Protein AF-A0A1G3UNF4-F1 (afdb_monomer_lite)

Sequence (91 aa):
MKPEFVAPLVLFLCSEKCPVTGRIYNAGVGYYGRAAVMTSPGTVIGDGKKVPTLEEVGAAWEKIRSLKGARELGQSQDLMGDMLAAFTPKP

Foldseek 3Di:
DDCVQPVVVVVQCPDPNNPDDDWAWDTDPVDIDTDADKDALAADQPQVPDDDDPVSCVVCVVRRPDCVRI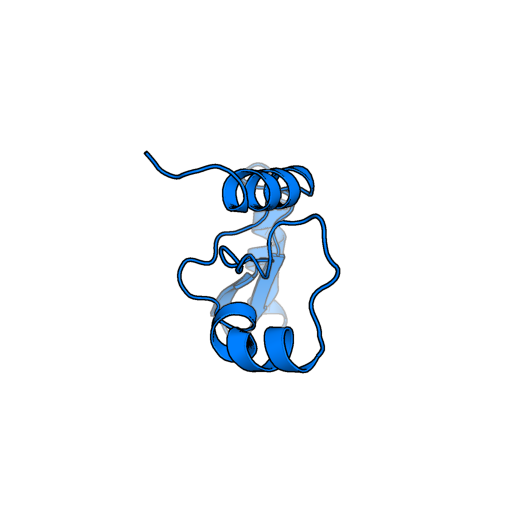DGDPDPVVVVVSVVVNNDDDD

pLDDT: mean 93.01, std 7.44, range [54.78, 98.31]

Secondary structure (DSSP, 8-state):
--GGGTHHHHHHHTSTT----S-EEEEETTEEEEE--EE------TTSSSPPPHHHHHHTHHHHT--TT-EE-SSHHHHHHHHHHHHSPP-

Radius of gyration: 19.61 Å; chains: 1; bounding box: 40×32×53 Å

Structure (mmCIF, N/CA/C/O backbone):
data_AF-A0A1G3UNF4-F1
#
_entry.id   AF-A0A1G3UNF4-F1
#
loop_
_atom_site.group_PDB
_atom_site.id
_atom_site.type_symbol
_atom_site.label_atom_id
_atom_site.label_alt_id
_atom_site.label_comp_id
_atom_site.label_asym_id
_atom_site.label_entity_id
_atom_site.label_seq_id
_atom_site.pdbx_PDB_ins_code
_atom_site.Cartn_x
_atom_site.Cartn_y
_atom_site.Cartn_z
_atom_site.occupancy
_atom_site.B_iso_or_equiv
_atom_site.auth_seq_id
_atom_site.auth_comp_id
_atom_site.auth_asym_id
_atom_site.auth_atom_id
_atom_site.pdbx_PDB_model_num
ATOM 1 N N . MET A 1 1 ? 3.000 -14.234 -25.792 1.00 78.56 1 MET A N 1
ATOM 2 C CA . MET A 1 1 ? 3.130 -12.923 -25.117 1.00 78.56 1 MET A CA 1
ATOM 3 C C . MET A 1 1 ? 4.510 -12.375 -25.447 1.00 78.56 1 MET A C 1
ATOM 5 O O . MET A 1 1 ? 5.467 -13.115 -25.278 1.00 78.56 1 MET A O 1
ATOM 9 N N . LYS A 1 2 ? 4.608 -11.168 -26.015 1.00 93.62 2 LYS A N 1
ATOM 10 C CA . LYS A 1 2 ? 5.867 -10.585 -26.512 1.00 93.62 2 LYS A CA 1
ATOM 11 C C . LYS A 1 2 ? 6.539 -9.726 -25.418 1.00 93.62 2 LYS A C 1
ATOM 13 O O . LYS A 1 2 ? 5.863 -8.818 -24.925 1.00 93.62 2 LYS A O 1
ATOM 18 N N . PRO A 1 3 ? 7.795 -9.994 -25.004 1.00 94.75 3 PRO A N 1
ATOM 19 C CA . PRO A 1 3 ? 8.497 -9.216 -23.968 1.00 94.75 3 PRO A CA 1
ATOM 20 C C . PRO A 1 3 ? 8.643 -7.717 -24.280 1.00 94.75 3 PRO A C 1
ATOM 22 O O . PRO A 1 3 ? 8.749 -6.887 -23.378 1.00 94.75 3 PRO A O 1
ATOM 25 N N . GLU A 1 4 ? 8.591 -7.351 -25.557 1.00 96.88 4 GLU A N 1
ATOM 26 C CA . GLU A 1 4 ? 8.709 -5.984 -26.067 1.00 96.88 4 GLU A CA 1
ATOM 27 C C . GLU A 1 4 ? 7.574 -5.068 -25.583 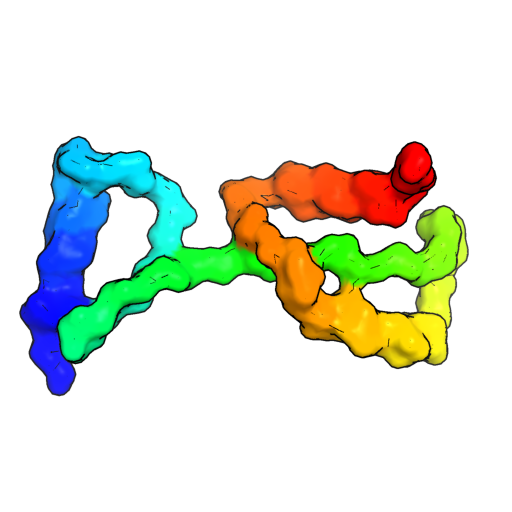1.00 96.88 4 GLU A C 1
ATOM 29 O O . GLU A 1 4 ? 7.722 -3.851 -25.588 1.00 96.88 4 GLU A O 1
ATOM 34 N N . PHE A 1 5 ? 6.461 -5.634 -25.103 1.00 97.31 5 PHE A N 1
ATOM 35 C CA . PHE A 1 5 ? 5.388 -4.873 -24.455 1.00 97.31 5 PHE A CA 1
ATOM 36 C C . PHE A 1 5 ? 5.680 -4.499 -22.992 1.00 97.31 5 PHE A C 1
ATOM 38 O O . PHE A 1 5 ? 4.859 -3.840 -22.363 1.00 97.31 5 PHE A O 1
ATOM 45 N N . VAL A 1 6 ? 6.810 -4.936 -22.431 1.00 97.44 6 VAL A N 1
ATOM 46 C CA . VAL A 1 6 ? 7.236 -4.637 -21.052 1.00 97.44 6 VAL A CA 1
ATOM 47 C C . VAL A 1 6 ? 8.523 -3.814 -21.044 1.00 97.44 6 VAL A C 1
ATOM 49 O O . VAL A 1 6 ? 8.656 -2.888 -20.243 1.00 97.44 6 VAL A O 1
ATOM 52 N N . ALA A 1 7 ? 9.449 -4.112 -21.963 1.00 97.69 7 ALA A N 1
ATOM 53 C CA . ALA A 1 7 ? 10.770 -3.485 -22.031 1.00 97.69 7 ALA A CA 1
ATOM 54 C C . ALA A 1 7 ? 10.763 -1.937 -21.983 1.00 97.69 7 ALA A C 1
ATOM 56 O O . ALA A 1 7 ? 11.581 -1.386 -21.244 1.00 97.69 7 ALA A O 1
ATOM 57 N N . PRO A 1 8 ? 9.850 -1.209 -22.663 1.00 97.12 8 PRO A N 1
ATOM 58 C CA . PRO A 1 8 ? 9.832 0.253 -22.608 1.00 97.12 8 PRO A CA 1
ATOM 59 C C . PRO A 1 8 ? 9.584 0.817 -21.205 1.00 97.12 8 PRO A C 1
ATOM 61 O O . PRO A 1 8 ? 10.246 1.777 -20.814 1.00 97.12 8 PRO A O 1
ATOM 64 N N . LEU A 1 9 ? 8.671 0.215 -20.428 1.00 97.69 9 LEU A N 1
ATOM 65 C CA . LEU A 1 9 ? 8.403 0.671 -19.062 1.00 97.69 9 LEU A CA 1
ATOM 66 C C . LEU A 1 9 ? 9.629 0.449 -18.170 1.00 97.69 9 LEU A C 1
ATOM 68 O O . LEU A 1 9 ? 9.989 1.338 -17.406 1.00 97.69 9 LEU A O 1
ATOM 72 N N . VAL A 1 10 ? 10.297 -0.702 -18.301 1.00 97.56 10 VAL A N 1
ATOM 73 C CA . VAL A 1 10 ? 11.523 -1.003 -17.542 1.00 97.56 10 VAL A CA 1
ATOM 74 C C . VAL A 1 10 ? 12.622 0.007 -17.869 1.00 97.56 10 VAL A C 1
ATOM 76 O O . VAL A 1 10 ? 13.193 0.601 -16.958 1.00 97.56 10 VAL A O 1
ATOM 79 N N . LEU A 1 11 ? 12.873 0.265 -19.156 1.00 98.06 11 LEU A N 1
ATOM 80 C CA . LEU A 1 11 ? 13.876 1.245 -19.581 1.00 98.06 11 LEU A CA 1
ATOM 81 C C . LEU A 1 11 ? 13.560 2.653 -19.066 1.00 98.06 11 LEU A C 1
ATOM 83 O O . LEU A 1 11 ? 14.467 3.345 -18.610 1.00 98.06 11 LEU A O 1
ATOM 87 N N . PHE A 1 12 ? 12.291 3.071 -19.095 1.00 98.00 12 PHE A N 1
ATOM 88 C CA . PHE A 1 12 ? 11.891 4.365 -18.546 1.00 98.00 12 PHE A CA 1
ATOM 89 C C . PHE A 1 12 ? 12.144 4.449 -17.034 1.00 98.00 12 PHE A C 1
ATOM 91 O O . PHE A 1 12 ? 12.752 5.420 -16.582 1.00 98.00 12 PHE A O 1
ATOM 98 N N . LEU A 1 13 ? 11.745 3.424 -16.269 1.00 98.19 13 LEU A N 1
ATOM 99 C CA . LEU A 1 13 ? 11.924 3.374 -14.812 1.00 98.19 13 LEU A CA 1
ATOM 100 C C . LEU A 1 13 ? 13.401 3.345 -14.383 1.00 98.19 13 LEU A C 1
ATOM 102 O O . LEU A 1 13 ? 13.713 3.808 -13.289 1.00 98.19 13 LEU A O 1
ATOM 106 N N . CYS A 1 14 ? 14.299 2.845 -15.237 1.00 97.81 14 CYS A N 1
ATOM 107 C CA . CYS A 1 14 ? 15.749 2.842 -15.016 1.00 97.81 14 CYS A CA 1
ATOM 108 C C . CYS A 1 14 ? 16.476 4.076 -15.583 1.00 97.81 14 CYS A C 1
ATOM 110 O O . CYS A 1 14 ? 17.692 4.180 -15.437 1.00 97.81 14 CYS A O 1
ATOM 112 N N . SER A 1 15 ? 15.773 4.988 -16.258 1.00 98.31 15 SER A N 1
ATOM 113 C CA . SER A 1 15 ? 16.382 6.181 -16.854 1.00 98.31 15 SER A CA 1
ATOM 114 C C . SER A 1 15 ? 16.504 7.334 -15.856 1.00 98.31 15 SER A C 1
ATOM 116 O O . SER A 1 15 ? 15.704 7.457 -14.932 1.00 98.31 15 SER A O 1
ATOM 118 N N . GLU A 1 16 ? 17.426 8.264 -16.115 1.00 98.00 16 GLU A N 1
ATOM 119 C CA . GLU A 1 16 ? 17.564 9.516 -15.345 1.00 98.00 16 GLU A CA 1
ATOM 120 C C . GLU A 1 16 ? 16.307 10.400 -15.387 1.00 98.00 16 GLU A C 1
ATOM 122 O O . GLU A 1 16 ? 16.128 11.284 -14.555 1.00 98.00 16 GLU A O 1
ATOM 127 N N . LYS A 1 17 ? 15.415 10.168 -16.357 1.00 97.69 17 LYS A N 1
ATOM 128 C CA . LYS A 1 17 ? 14.155 10.905 -16.497 1.00 97.69 17 LYS A CA 1
ATOM 129 C C . LYS A 1 17 ? 13.041 10.362 -15.597 1.00 97.69 17 LYS A C 1
ATOM 131 O O . LYS A 1 17 ? 11.958 10.945 -15.595 1.00 97.69 17 LYS A O 1
ATOM 136 N N . CYS A 1 18 ? 13.260 9.259 -14.876 1.00 97.75 18 CYS A N 1
ATOM 137 C CA . CYS A 1 18 ? 12.254 8.665 -14.001 1.00 97.75 18 CYS A CA 1
ATOM 138 C C . CYS A 1 18 ? 11.992 9.570 -12.778 1.00 97.75 18 CYS A C 1
ATOM 140 O O . CYS A 1 18 ? 12.889 9.754 -11.956 1.00 97.75 18 CYS A O 1
ATOM 142 N N . PRO A 1 19 ? 10.773 10.119 -12.601 1.00 97.12 19 PRO A N 1
ATOM 143 C CA . PRO A 1 19 ? 10.496 11.084 -11.534 1.00 97.12 19 PRO A CA 1
ATOM 144 C C . PRO A 1 19 ? 10.079 10.432 -10.205 1.00 97.12 19 PRO A C 1
ATOM 146 O O . PRO A 1 19 ? 9.681 11.128 -9.273 1.00 97.12 19 PRO A O 1
ATOM 149 N N . VAL A 1 20 ? 10.072 9.100 -10.119 1.00 96.44 20 VAL A N 1
ATOM 150 C CA . VAL A 1 20 ? 9.441 8.352 -9.023 1.00 96.44 20 VAL A CA 1
ATOM 151 C C . VAL A 1 20 ? 10.295 7.172 -8.575 1.00 96.44 20 VAL A C 1
ATOM 153 O O . VAL A 1 20 ? 10.996 6.555 -9.366 1.00 96.44 20 VAL A O 1
ATOM 156 N N . THR A 1 21 ? 10.172 6.811 -7.299 1.00 95.25 21 THR A N 1
ATOM 157 C CA . THR A 1 21 ? 10.794 5.622 -6.702 1.00 95.25 21 THR A CA 1
ATOM 158 C C . THR A 1 21 ? 9.789 4.869 -5.827 1.00 95.25 21 THR A C 1
ATOM 160 O O . THR A 1 21 ? 8.758 5.429 -5.443 1.00 95.25 21 THR A O 1
ATOM 163 N N . GLY A 1 22 ? 10.060 3.591 -5.544 1.00 94.00 22 GLY A N 1
ATOM 164 C CA . GLY A 1 22 ? 9.271 2.773 -4.613 1.00 94.00 22 GLY A CA 1
ATOM 165 C C . GLY A 1 22 ? 7.839 2.462 -5.064 1.00 94.00 22 GLY A C 1
ATOM 166 O O . GLY A 1 22 ? 6.967 2.248 -4.228 1.00 94.00 22 GLY A O 1
ATOM 167 N N . ARG A 1 23 ? 7.558 2.476 -6.373 1.00 95.81 23 ARG A N 1
ATOM 168 C CA . ARG A 1 23 ? 6.217 2.210 -6.928 1.00 95.81 23 ARG A CA 1
ATOM 169 C C . ARG A 1 23 ? 6.160 0.857 -7.641 1.00 95.81 23 ARG A C 1
ATOM 171 O O . ARG A 1 23 ? 7.172 0.372 -8.135 1.00 95.81 23 ARG A O 1
ATOM 178 N N . ILE A 1 24 ? 4.956 0.289 -7.728 1.00 97.06 24 ILE A N 1
ATOM 179 C CA . ILE A 1 24 ? 4.678 -0.995 -8.385 1.00 97.06 24 ILE A CA 1
ATOM 180 C C . ILE A 1 24 ? 3.874 -0.735 -9.664 1.00 97.06 24 ILE A C 1
ATOM 182 O O . ILE A 1 24 ? 2.956 0.091 -9.669 1.00 97.06 24 ILE A O 1
ATOM 186 N N . TYR A 1 25 ? 4.200 -1.440 -10.748 1.00 98.00 25 TYR A N 1
ATOM 187 C CA . TYR A 1 25 ? 3.544 -1.273 -12.044 1.00 98.00 25 TYR A CA 1
ATOM 188 C C . TYR A 1 25 ? 3.209 -2.611 -12.704 1.00 98.00 25 TYR A C 1
ATOM 190 O O . TYR A 1 25 ? 3.966 -3.574 -12.611 1.00 98.00 25 TYR A O 1
ATOM 198 N N . ASN A 1 26 ? 2.088 -2.624 -13.420 1.00 97.81 26 ASN A N 1
ATOM 199 C CA . ASN A 1 26 ? 1.652 -3.691 -14.307 1.00 97.81 26 ASN A CA 1
ATOM 200 C C . ASN A 1 26 ? 2.008 -3.307 -15.747 1.00 97.81 26 ASN A C 1
ATOM 202 O O . ASN A 1 26 ? 1.739 -2.178 -16.160 1.00 97.81 26 ASN A O 1
ATOM 206 N N . ALA A 1 27 ? 2.558 -4.243 -16.520 1.00 97.69 27 ALA A N 1
ATOM 207 C CA . ALA A 1 27 ? 2.871 -4.034 -17.929 1.00 97.69 27 ALA A CA 1
ATOM 208 C C . ALA A 1 27 ? 2.653 -5.309 -18.747 1.00 97.69 27 ALA A C 1
ATOM 210 O O . ALA A 1 27 ? 3.051 -6.398 -18.334 1.00 97.69 27 ALA A O 1
ATOM 211 N N . GLY A 1 28 ? 2.057 -5.173 -19.927 1.00 95.81 28 GLY A N 1
ATOM 212 C CA . GLY A 1 28 ? 1.910 -6.275 -20.873 1.00 95.81 28 GLY A CA 1
ATOM 213 C C . GLY A 1 28 ? 0.892 -5.967 -21.958 1.00 95.81 28 GLY A C 1
ATOM 214 O O . GLY A 1 28 ? -0.021 -5.183 -21.743 1.00 95.81 28 GLY A O 1
ATOM 215 N N . VAL A 1 29 ? 1.054 -6.573 -23.139 1.00 96.12 29 VAL A N 1
ATOM 216 C CA . VAL A 1 29 ? 0.156 -6.412 -24.307 1.00 96.12 29 VAL A CA 1
ATOM 217 C C . VAL A 1 29 ? -0.187 -4.951 -24.674 1.00 96.12 29 VAL A C 1
ATOM 219 O O . VAL A 1 29 ? -1.230 -4.689 -25.260 1.00 96.12 29 VAL A O 1
ATOM 222 N N . GLY A 1 30 ? 0.688 -3.994 -24.339 1.00 94.62 30 GLY A N 1
ATOM 223 C CA . GLY A 1 30 ? 0.472 -2.555 -24.554 1.00 94.62 30 GLY A CA 1
ATOM 224 C C . GLY A 1 30 ? -0.295 -1.832 -23.437 1.00 94.62 30 GLY A C 1
ATOM 225 O O . GLY A 1 30 ? -0.480 -0.622 -23.516 1.00 94.62 30 GLY A O 1
ATOM 226 N N . TYR A 1 31 ? -0.713 -2.541 -22.389 1.00 96.25 31 TYR A N 1
ATOM 227 C CA . TYR A 1 31 ? -1.282 -1.975 -21.171 1.00 96.25 31 TYR A CA 1
ATOM 228 C C . TYR A 1 31 ? -0.179 -1.640 -20.165 1.00 96.25 31 TYR A C 1
ATOM 230 O O . TYR A 1 31 ? 0.694 -2.468 -19.897 1.00 96.25 31 TYR A O 1
ATOM 238 N N . TYR A 1 32 ? -0.273 -0.451 -19.568 1.00 97.94 32 TYR A N 1
ATOM 239 C CA . TYR A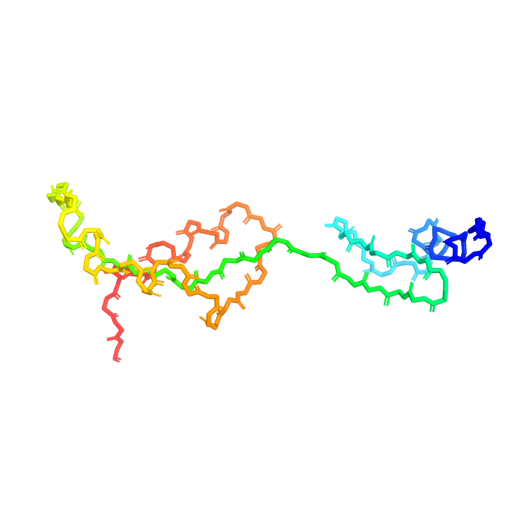 1 32 ? 0.577 -0.008 -18.468 1.00 97.94 32 TYR A CA 1
ATOM 240 C C . TYR A 1 32 ? -0.305 0.580 -17.369 1.00 97.94 32 TYR A C 1
ATOM 242 O O . TYR A 1 32 ? -1.096 1.491 -17.617 1.00 97.94 32 TYR A O 1
ATOM 250 N N . GLY A 1 33 ? -0.181 0.057 -16.156 1.00 97.25 33 GLY A N 1
ATOM 251 C CA . GLY A 1 33 ? -0.983 0.473 -15.011 1.00 97.25 33 GLY A CA 1
ATOM 252 C C . GLY A 1 33 ? -0.143 0.544 -13.748 1.00 97.25 33 GLY A C 1
ATOM 253 O O . GLY A 1 33 ? 0.885 -0.118 -13.631 1.00 97.25 33 GLY A O 1
ATOM 254 N N . ARG A 1 34 ? -0.582 1.345 -12.783 1.00 96.69 34 ARG A N 1
ATOM 255 C CA . ARG A 1 34 ? 0.063 1.442 -11.475 1.00 96.69 34 ARG A CA 1
ATOM 256 C C . ARG A 1 34 ? -0.661 0.554 -10.468 1.00 96.69 34 ARG A C 1
ATOM 258 O O . ARG A 1 34 ? -1.885 0.592 -10.393 1.00 96.69 34 ARG A O 1
ATOM 265 N N . ALA A 1 35 ? 0.101 -0.194 -9.679 1.00 96.62 35 ALA A N 1
ATOM 266 C CA . ALA A 1 35 ? -0.389 -0.923 -8.518 1.00 96.62 35 ALA A CA 1
ATOM 267 C C . ALA A 1 35 ? 0.122 -0.255 -7.232 1.00 96.62 35 ALA A C 1
ATOM 269 O O . ALA A 1 35 ? 1.214 0.321 -7.197 1.00 96.62 35 ALA A O 1
ATOM 270 N N . ALA A 1 36 ? -0.685 -0.296 -6.177 1.00 95.75 36 ALA A N 1
ATOM 271 C CA . ALA A 1 36 ? -0.356 0.305 -4.892 1.00 95.75 36 ALA A CA 1
ATOM 272 C C . ALA A 1 36 ? -1.059 -0.436 -3.754 1.00 95.75 36 ALA A C 1
ATOM 274 O O . ALA A 1 36 ? -2.144 -0.987 -3.944 1.00 95.75 36 ALA A O 1
ATOM 275 N N . VAL A 1 37 ? -0.454 -0.401 -2.567 1.00 93.44 37 VAL A N 1
ATOM 276 C CA . VAL A 1 37 ? -1.118 -0.813 -1.329 1.00 93.44 37 VAL A CA 1
ATOM 277 C C . VAL A 1 37 ? -1.951 0.361 -0.831 1.00 93.44 37 VAL A C 1
ATOM 279 O O . VAL A 1 37 ? -1.455 1.481 -0.703 1.00 93.44 37 VAL A O 1
ATOM 282 N N . MET A 1 38 ? -3.228 0.110 -0.566 1.00 94.25 38 MET A N 1
ATOM 283 C CA . MET A 1 38 ? -4.169 1.124 -0.108 1.00 94.25 38 MET A CA 1
ATOM 284 C C . MET A 1 38 ? -4.888 0.644 1.145 1.00 94.25 38 MET A C 1
ATOM 286 O O . MET A 1 38 ? -5.183 -0.543 1.273 1.00 94.25 38 MET A O 1
ATOM 290 N N . THR A 1 39 ? -5.198 1.576 2.039 1.00 92.50 39 THR A N 1
ATOM 291 C CA . THR A 1 39 ? -6.053 1.332 3.202 1.00 92.50 39 THR A CA 1
ATOM 292 C C . THR A 1 39 ? -7.268 2.240 3.144 1.00 92.50 39 THR A C 1
ATOM 294 O O . THR A 1 39 ? -7.169 3.400 2.743 1.00 92.50 39 THR A O 1
ATOM 297 N N . SER A 1 40 ? -8.423 1.712 3.535 1.00 93.00 40 SER A N 1
ATOM 298 C CA . SER A 1 40 ? -9.605 2.525 3.804 1.00 93.00 40 SER A CA 1
ATOM 299 C C . SER A 1 40 ? -9.527 3.155 5.196 1.00 93.00 40 SER A C 1
ATOM 301 O O . SER A 1 40 ? -8.660 2.774 5.986 1.00 93.00 40 SER A O 1
ATOM 303 N N . PRO A 1 41 ? -10.426 4.102 5.529 1.00 91.06 41 PRO A N 1
ATOM 304 C CA . PRO A 1 41 ? -10.464 4.718 6.857 1.00 91.06 41 PRO A CA 1
ATOM 305 C C . PRO A 1 41 ? -10.701 3.739 8.020 1.00 91.06 41 PRO A C 1
ATOM 307 O O . PRO A 1 41 ? -10.577 4.132 9.176 1.00 91.06 41 PRO A O 1
ATOM 310 N N . GLY A 1 42 ? -11.085 2.490 7.736 1.00 91.25 42 GLY A N 1
ATOM 311 C CA . GLY A 1 42 ? -11.448 1.512 8.754 1.00 91.25 42 GLY A CA 1
ATOM 312 C C . GLY A 1 42 ? -12.705 1.902 9.537 1.00 91.25 42 GLY A C 1
ATOM 313 O O . GLY A 1 42 ? -13.525 2.719 9.112 1.00 91.25 42 GLY A O 1
ATOM 314 N N . THR A 1 43 ? -12.874 1.279 10.699 1.00 92.31 43 THR A N 1
ATOM 315 C CA . THR A 1 43 ? -13.922 1.613 11.666 1.00 92.31 43 THR A CA 1
ATOM 316 C C . THR A 1 43 ? -13.400 1.345 13.067 1.00 92.31 43 THR A C 1
ATOM 318 O O . THR A 1 43 ? -12.715 0.350 13.292 1.00 92.31 43 THR A O 1
ATOM 321 N N . VAL A 1 44 ? -13.755 2.207 14.017 1.00 93.25 44 VAL A N 1
ATOM 322 C CA . VAL A 1 44 ? -13.549 1.924 15.440 1.00 93.25 44 VAL A CA 1
ATOM 323 C C . VAL A 1 44 ? -14.705 1.056 15.929 1.00 93.25 44 VAL A C 1
ATOM 325 O O . VAL A 1 44 ? -15.858 1.291 15.559 1.00 93.25 44 VAL A O 1
ATOM 328 N N . ILE A 1 45 ? -14.385 0.043 16.732 1.00 93.75 45 ILE A N 1
ATOM 329 C CA . ILE A 1 45 ? -15.352 -0.809 17.428 1.00 93.75 45 ILE A CA 1
ATOM 330 C C . ILE A 1 45 ? -15.041 -0.701 18.918 1.00 93.75 45 ILE A C 1
ATOM 332 O O . ILE A 1 45 ? -13.908 -0.942 19.332 1.00 93.75 45 ILE A O 1
ATOM 336 N N . GLY A 1 46 ? -16.035 -0.302 19.708 1.00 88.19 46 GLY A N 1
ATOM 337 C CA . GLY A 1 46 ? -15.853 -0.014 21.128 1.00 88.19 46 GLY A CA 1
ATOM 338 C C . GLY A 1 46 ? -15.127 1.310 21.389 1.00 88.19 46 GLY A C 1
ATOM 339 O O . GLY A 1 46 ? -15.213 2.255 20.606 1.00 88.19 46 GLY A O 1
ATOM 340 N N . ASP A 1 47 ? -14.437 1.381 22.525 1.00 83.50 47 ASP A N 1
ATOM 341 C CA . ASP A 1 47 ? -13.812 2.593 23.077 1.00 83.50 47 ASP A CA 1
ATOM 342 C C . ASP A 1 47 ? -12.281 2.488 23.199 1.00 83.50 47 ASP A C 1
ATOM 344 O O . ASP A 1 47 ? -11.644 3.316 23.850 1.00 83.50 47 ASP A O 1
ATOM 348 N N . GLY A 1 48 ? -11.692 1.436 22.620 1.00 84.94 48 GLY A N 1
ATOM 349 C CA . GLY A 1 48 ? -10.266 1.126 22.743 1.00 84.94 48 GLY A CA 1
ATOM 350 C C . GLY A 1 48 ? -9.836 0.629 24.130 1.00 84.94 48 GLY A C 1
ATOM 351 O O . GLY A 1 48 ? -8.648 0.393 24.336 1.00 84.94 48 GLY A O 1
ATOM 352 N N . LYS A 1 49 ? -10.764 0.455 25.083 1.00 87.69 49 LYS A N 1
ATOM 353 C CA . LYS A 1 49 ? -10.480 -0.058 26.436 1.00 87.69 49 LYS A CA 1
ATOM 354 C C . LYS A 1 49 ? -10.933 -1.499 26.611 1.00 87.69 49 LYS A C 1
ATOM 356 O O . LYS A 1 49 ? -10.278 -2.264 27.316 1.00 87.69 49 LYS A O 1
ATOM 361 N N . LYS A 1 50 ? -12.057 -1.868 25.996 1.00 92.6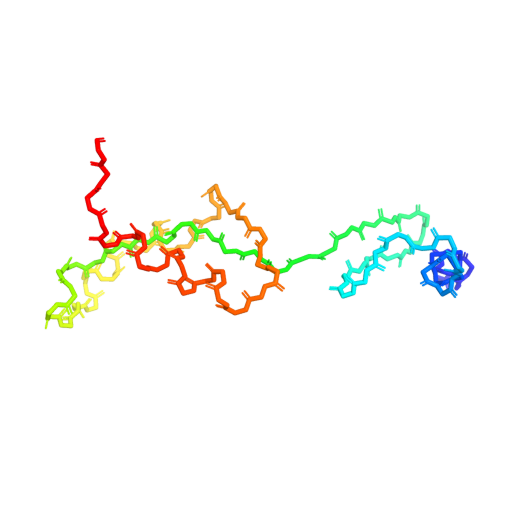2 50 LYS A N 1
ATOM 362 C CA . LYS A 1 50 ? -12.564 -3.245 25.982 1.00 92.62 50 LYS A CA 1
ATOM 363 C C . LYS A 1 50 ? -12.270 -3.907 24.644 1.00 92.62 50 LYS A C 1
ATOM 365 O O . LYS A 1 50 ? -12.399 -3.280 23.597 1.00 92.62 50 LYS A O 1
ATOM 370 N N . VAL A 1 51 ? -11.898 -5.183 24.695 1.00 95.00 51 VAL A N 1
ATOM 371 C CA . VAL A 1 51 ? -11.738 -6.011 23.496 1.00 95.00 51 VAL A CA 1
ATOM 372 C C . VAL A 1 51 ? -13.128 -6.250 22.890 1.00 95.00 51 VAL A C 1
ATOM 374 O O . VAL A 1 51 ? -13.992 -6.744 23.618 1.00 95.00 51 VAL A O 1
ATOM 377 N N . PRO A 1 52 ? -13.360 -5.910 21.606 1.00 95.81 52 PRO A N 1
ATOM 378 C CA . PRO A 1 52 ? -14.634 -6.183 20.948 1.00 95.81 52 PRO A CA 1
ATOM 379 C C . PRO A 1 52 ? -14.961 -7.677 20.901 1.00 95.81 52 PRO A C 1
ATOM 381 O O . PRO A 1 52 ? -14.058 -8.506 20.748 1.00 95.81 52 PRO A O 1
ATOM 384 N N . THR A 1 53 ? -16.243 -8.028 20.980 1.00 97.44 53 THR A N 1
ATOM 385 C CA . THR A 1 53 ? -16.683 -9.420 20.793 1.00 97.44 53 THR A CA 1
ATOM 386 C C . THR A 1 53 ? -16.729 -9.804 19.312 1.00 97.44 53 THR A C 1
ATOM 388 O O . THR A 1 53 ? -16.677 -8.957 18.416 1.00 97.44 53 THR A O 1
ATOM 391 N N . LEU A 1 54 ? -16.850 -11.105 19.032 1.00 97.81 54 LEU A N 1
ATOM 392 C CA . LEU A 1 54 ? -16.991 -11.607 17.661 1.00 97.81 54 LEU A CA 1
ATOM 393 C C . LEU A 1 54 ? -18.254 -11.059 16.984 1.00 97.81 54 LEU A C 1
ATOM 395 O O . LEU A 1 54 ? -18.231 -10.733 15.798 1.00 97.81 54 LEU A O 1
ATOM 399 N N . GLU A 1 55 ? -19.338 -10.919 17.742 1.00 98.00 55 GLU A N 1
ATOM 400 C CA . GLU A 1 55 ? -20.616 -10.391 17.270 1.00 98.00 55 GLU A CA 1
ATOM 401 C C . GLU A 1 55 ? -20.498 -8.911 16.891 1.00 98.00 55 GLU A C 1
ATOM 403 O O . GLU A 1 55 ? -21.016 -8.502 15.852 1.00 98.00 55 GLU A O 1
ATOM 408 N N . GLU A 1 56 ? -19.774 -8.112 17.682 1.00 97.81 56 GLU A N 1
ATOM 409 C CA . GLU A 1 56 ? -19.531 -6.693 17.389 1.00 97.81 56 GLU A CA 1
ATOM 410 C C . GLU A 1 56 ? -18.676 -6.511 16.127 1.00 97.81 56 GLU A C 1
ATOM 412 O O . GLU A 1 56 ? -18.979 -5.662 15.282 1.00 97.81 56 GLU A O 1
ATOM 417 N N . VAL A 1 57 ? -17.645 -7.344 15.949 1.00 97.38 57 VAL A N 1
ATOM 418 C CA . VAL A 1 57 ? -16.839 -7.376 14.717 1.00 97.38 57 VAL A CA 1
ATOM 419 C C . VAL A 1 57 ? -17.696 -7.784 13.519 1.00 97.38 57 VAL A C 1
ATOM 421 O O . VAL A 1 57 ? -17.644 -7.129 12.475 1.00 97.38 57 VAL A O 1
ATOM 424 N N . GLY A 1 58 ? -18.525 -8.821 13.672 1.00 97.94 58 GLY A N 1
ATOM 425 C CA . GLY A 1 58 ? -19.448 -9.286 12.637 1.00 97.94 58 GLY A CA 1
ATOM 426 C C . GLY A 1 58 ? -20.445 -8.205 12.214 1.00 97.94 58 GLY A C 1
ATOM 427 O O . GLY A 1 58 ? -20.632 -7.970 11.020 1.00 97.94 58 GLY A O 1
ATOM 428 N N . ALA A 1 59 ? -21.017 -7.474 13.172 1.00 97.88 59 ALA A N 1
ATOM 429 C CA . ALA A 1 59 ? -21.931 -6.364 12.903 1.00 97.88 59 ALA A CA 1
ATOM 430 C C . ALA A 1 59 ? -21.258 -5.197 12.151 1.00 97.88 59 ALA A C 1
ATOM 432 O O . ALA A 1 59 ? -21.911 -4.487 11.383 1.00 97.88 59 ALA A O 1
ATOM 433 N N . ALA A 1 60 ? -19.950 -5.001 12.335 1.00 96.69 60 ALA A N 1
ATOM 434 C CA . ALA A 1 60 ? -19.170 -3.965 11.660 1.00 96.69 60 ALA A CA 1
ATOM 435 C C . ALA A 1 60 ? -18.524 -4.424 10.337 1.00 96.69 60 ALA A C 1
ATOM 437 O O . ALA A 1 60 ? -17.878 -3.610 9.668 1.00 96.69 60 ALA A O 1
ATOM 438 N N . TRP A 1 61 ? -18.698 -5.687 9.929 1.00 97.38 61 TRP A N 1
ATOM 439 C CA . TRP A 1 61 ? -17.949 -6.308 8.829 1.00 97.38 61 TRP A CA 1
ATOM 440 C C . TRP A 1 61 ? -18.019 -5.539 7.506 1.00 97.38 61 TRP A C 1
ATOM 442 O O . TRP A 1 61 ? -17.005 -5.353 6.835 1.00 97.38 61 TRP A O 1
ATOM 452 N N . GLU A 1 62 ? -19.193 -5.011 7.160 1.00 97.56 62 GLU A N 1
ATOM 453 C CA . GLU A 1 62 ? -19.391 -4.199 5.953 1.00 97.56 62 GLU A CA 1
ATOM 454 C C . GLU A 1 62 ? -18.509 -2.942 5.926 1.00 97.56 62 GLU A C 1
ATOM 456 O O . GLU A 1 62 ? -18.000 -2.557 4.873 1.00 97.56 62 GLU A O 1
ATOM 461 N N . LYS A 1 63 ? -18.278 -2.321 7.088 1.00 95.25 63 LYS A N 1
ATOM 462 C CA . LYS A 1 63 ? -17.375 -1.170 7.215 1.00 95.25 63 LYS A CA 1
ATOM 463 C C . LYS A 1 63 ? -15.914 -1.611 7.162 1.00 95.25 63 LYS A C 1
ATOM 465 O O . LYS A 1 63 ? -15.129 -0.954 6.487 1.00 95.25 63 LYS A O 1
ATOM 470 N N . ILE A 1 64 ? -15.573 -2.729 7.812 1.00 95.50 64 ILE A N 1
ATOM 471 C CA . ILE A 1 64 ? -14.214 -3.300 7.827 1.00 95.50 64 ILE A CA 1
ATOM 472 C C . ILE A 1 64 ? -13.738 -3.629 6.405 1.00 95.50 64 ILE A C 1
ATO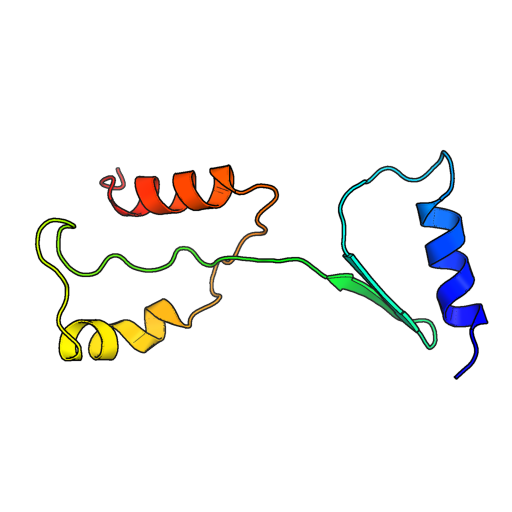M 474 O O . ILE A 1 64 ? -12.634 -3.252 6.024 1.00 95.50 64 ILE A O 1
ATOM 478 N N . ARG A 1 65 ? -14.569 -4.300 5.597 1.00 95.81 65 ARG A N 1
ATOM 479 C CA . ARG A 1 65 ? -14.194 -4.734 4.236 1.00 95.81 65 ARG A CA 1
ATOM 480 C C . ARG A 1 65 ? -14.283 -3.636 3.174 1.00 95.81 65 ARG A C 1
ATOM 482 O O . ARG A 1 65 ? -13.935 -3.868 2.018 1.00 95.81 65 ARG A O 1
ATOM 489 N N . SER A 1 66 ? -14.826 -2.472 3.522 1.00 95.94 66 SER A N 1
ATOM 490 C CA . SER A 1 66 ? -15.031 -1.385 2.570 1.00 95.94 66 SER A CA 1
ATOM 491 C C . SER A 1 66 ? -13.699 -0.768 2.155 1.00 95.94 66 SER A C 1
ATOM 493 O O . SER A 1 66 ? -12.874 -0.433 2.999 1.00 95.94 66 SER A O 1
ATOM 495 N N . LEU A 1 67 ? -13.529 -0.531 0.852 1.00 95.88 67 LEU A N 1
ATOM 496 C CA . LEU A 1 67 ? -12.439 0.281 0.297 1.00 95.88 67 LEU A CA 1
ATOM 497 C C . LEU A 1 67 ? -12.886 1.709 -0.050 1.00 95.88 67 LEU A C 1
ATOM 499 O O . LEU A 1 67 ? -12.160 2.463 -0.700 1.00 95.88 67 LEU A O 1
ATOM 503 N N . LYS A 1 68 ? -14.094 2.111 0.363 1.00 95.75 68 LYS A N 1
ATOM 504 C CA . LYS A 1 68 ? -14.594 3.463 0.103 1.00 95.75 68 LYS A CA 1
ATOM 505 C C . LYS A 1 68 ? -13.704 4.487 0.807 1.00 95.75 68 LYS A C 1
ATOM 507 O O . LYS A 1 68 ? -13.504 4.415 2.015 1.00 95.75 68 LYS A O 1
ATOM 512 N N . GLY A 1 69 ? -13.208 5.456 0.041 1.00 93.12 69 GLY A N 1
ATOM 513 C CA . GLY A 1 69 ? -12.286 6.471 0.550 1.00 93.12 69 GLY A CA 1
ATOM 514 C C . GLY A 1 69 ? -10.885 5.933 0.841 1.00 93.12 69 GLY A C 1
ATOM 515 O O . GLY A 1 69 ? -10.153 6.572 1.590 1.00 93.12 69 GLY A O 1
ATOM 516 N N . ALA A 1 70 ? -10.521 4.768 0.290 1.00 95.06 70 ALA A N 1
ATOM 517 C CA . ALA A 1 70 ? -9.175 4.247 0.437 1.00 95.06 70 ALA A CA 1
ATOM 518 C C . ALA A 1 70 ? -8.135 5.194 -0.154 1.00 95.06 70 ALA A C 1
ATOM 520 O O . ALA A 1 70 ? -8.325 5.786 -1.219 1.00 95.06 70 ALA A O 1
ATOM 521 N N . ARG A 1 71 ? -7.023 5.307 0.562 1.00 93.56 71 ARG A N 1
ATOM 522 C CA . ARG A 1 71 ? -5.855 6.073 0.155 1.00 93.56 71 ARG A CA 1
ATOM 523 C C . ARG A 1 71 ? -4.638 5.174 0.141 1.00 93.56 71 ARG A C 1
ATOM 525 O O . ARG A 1 71 ? -4.574 4.160 0.833 1.00 93.56 71 ARG A O 1
ATOM 532 N N . GLU A 1 72 ? -3.663 5.565 -0.656 1.00 94.00 72 GLU A N 1
ATOM 533 C CA . GLU A 1 72 ? -2.383 4.883 -0.682 1.00 94.00 72 GLU A CA 1
ATOM 534 C C . GLU A 1 72 ? -1.606 5.088 0.625 1.00 94.00 72 GLU A C 1
ATOM 536 O O . GLU A 1 72 ? -1.619 6.179 1.204 1.00 94.00 72 GLU A O 1
ATOM 541 N N . LEU A 1 73 ? -0.916 4.031 1.056 1.00 92.06 73 LEU A N 1
ATOM 542 C CA . LEU A 1 73 ? 0.095 4.086 2.106 1.00 92.06 73 LEU A CA 1
ATOM 543 C C . LEU A 1 73 ? 1.473 4.254 1.460 1.00 92.06 73 LEU A C 1
ATOM 545 O O . LEU A 1 73 ? 1.916 3.383 0.711 1.00 92.06 73 LEU A O 1
ATOM 549 N N . GLY A 1 74 ? 2.148 5.367 1.741 1.00 90.56 74 GLY A N 1
ATOM 550 C CA . GLY A 1 74 ? 3.528 5.592 1.311 1.00 90.56 74 GLY A CA 1
ATOM 551 C C . GLY A 1 74 ? 4.548 5.011 2.290 1.00 90.56 74 GLY A C 1
ATOM 552 O O . GLY A 1 74 ? 5.665 4.688 1.895 1.00 90.56 74 GLY A O 1
ATOM 553 N N . GLN A 1 75 ? 4.169 4.880 3.562 1.00 91.06 75 GLN A N 1
ATOM 554 C CA . GLN A 1 75 ? 5.022 4.400 4.649 1.00 91.06 75 GLN A CA 1
ATOM 555 C C . GLN A 1 75 ? 4.188 3.905 5.840 1.00 91.06 75 GLN A C 1
ATOM 557 O O . GLN A 1 75 ? 2.994 4.182 5.941 1.00 91.06 75 GLN A O 1
ATOM 562 N N . SER A 1 76 ? 4.802 3.162 6.765 1.00 90.12 76 SER A N 1
ATOM 563 C CA . SER A 1 76 ? 4.088 2.562 7.907 1.00 90.12 76 SER A CA 1
ATOM 564 C C . SER A 1 76 ? 3.468 3.593 8.857 1.00 90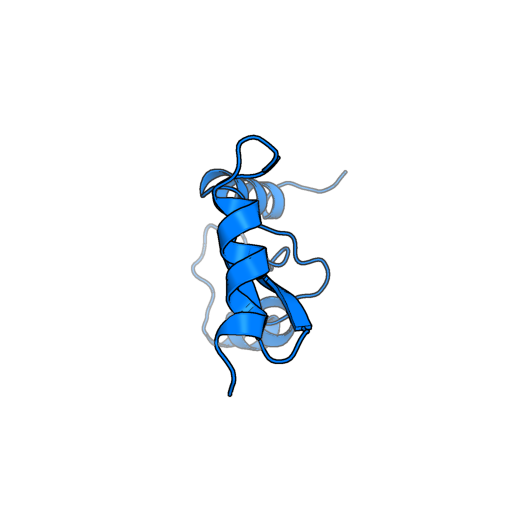.12 76 SER A C 1
ATOM 566 O O . SER A 1 76 ? 2.442 3.330 9.481 1.00 90.12 76 SER A O 1
ATOM 568 N N . GLN A 1 77 ? 4.075 4.774 8.960 1.00 93.12 77 GLN A N 1
ATOM 569 C CA . GLN A 1 77 ? 3.618 5.872 9.810 1.00 93.12 77 GLN A CA 1
ATOM 570 C C . GLN A 1 77 ? 2.271 6.427 9.336 1.00 93.12 77 GLN A C 1
ATOM 572 O O . GLN A 1 77 ? 1.472 6.851 10.167 1.00 93.12 77 GLN A O 1
ATOM 577 N N . ASP A 1 78 ? 1.984 6.350 8.033 1.00 91.94 78 ASP A N 1
ATOM 578 C CA . ASP A 1 78 ? 0.711 6.791 7.463 1.00 91.94 78 ASP A CA 1
ATOM 579 C C . ASP A 1 78 ? -0.463 6.003 8.056 1.00 91.94 78 ASP A C 1
ATOM 581 O O . ASP A 1 78 ? -1.480 6.593 8.414 1.00 91.94 78 ASP A O 1
ATOM 585 N N . LEU A 1 79 ? -0.307 4.681 8.191 1.00 91.81 79 LEU A N 1
ATOM 586 C CA . LEU A 1 79 ? -1.329 3.804 8.765 1.00 91.81 79 LEU A CA 1
ATOM 587 C C . LEU A 1 79 ? -1.539 4.092 10.256 1.00 91.81 79 LEU A C 1
ATOM 589 O O . LEU A 1 79 ? -2.673 4.129 10.728 1.00 91.81 79 LEU A O 1
ATOM 593 N N . MET A 1 80 ? -0.449 4.305 10.999 1.00 91.50 80 MET A N 1
ATOM 594 C CA . MET A 1 80 ? -0.532 4.650 12.420 1.00 91.50 80 MET A CA 1
ATOM 595 C C . MET A 1 80 ? -1.252 5.992 12.621 1.00 91.50 80 MET A C 1
ATOM 597 O O . MET A 1 80 ? -2.088 6.116 13.514 1.00 91.50 80 MET A O 1
ATOM 601 N N . GLY A 1 81 ? -0.971 6.981 11.765 1.00 90.75 81 GLY A N 1
ATOM 602 C CA . GLY A 1 81 ? -1.661 8.271 11.767 1.00 90.75 81 GLY A CA 1
ATOM 603 C C . GLY A 1 81 ? -3.166 8.135 11.531 1.00 90.75 81 GLY A C 1
ATOM 604 O O . GLY A 1 81 ? -3.951 8.709 12.285 1.00 90.75 81 GLY A O 1
ATOM 605 N N . ASP A 1 82 ? -3.573 7.323 10.550 1.00 89.31 82 ASP A N 1
ATOM 606 C CA . ASP A 1 82 ? -4.993 7.045 10.284 1.00 89.31 82 ASP A CA 1
ATOM 607 C C . ASP A 1 82 ? -5.680 6.377 11.478 1.00 89.31 82 ASP A C 1
ATOM 609 O O . ASP A 1 82 ? -6.788 6.760 11.857 1.00 89.31 82 ASP A O 1
ATOM 613 N N . MET A 1 83 ? -5.012 5.399 12.095 1.00 89.81 83 MET A N 1
ATOM 614 C CA . MET A 1 83 ? -5.537 4.696 13.262 1.00 89.81 83 MET A CA 1
ATOM 615 C C . MET A 1 83 ? -5.762 5.655 14.432 1.00 89.81 83 MET A C 1
ATOM 617 O O . MET A 1 83 ? -6.835 5.636 15.028 1.00 89.81 83 MET A O 1
ATOM 621 N N . LEU A 1 84 ? -4.794 6.524 14.741 1.00 89.38 84 LEU A N 1
ATOM 622 C CA . LEU A 1 84 ? -4.929 7.519 15.810 1.00 89.38 84 LEU A CA 1
ATOM 623 C C . LEU A 1 84 ? -6.056 8.519 15.518 1.00 89.38 84 LEU A C 1
ATOM 625 O O . LEU A 1 84 ? -6.869 8.800 16.399 1.00 89.38 84 LEU A O 1
ATOM 629 N N . ALA A 1 85 ? -6.149 9.008 14.278 1.00 87.00 85 ALA A N 1
ATOM 630 C CA . ALA A 1 85 ? -7.203 9.928 13.856 1.00 87.00 85 ALA A CA 1
ATOM 631 C C . ALA A 1 85 ? -8.610 9.313 13.972 1.00 87.00 85 ALA A C 1
ATOM 633 O O . ALA A 1 85 ? -9.581 10.024 14.240 1.00 87.00 85 ALA A O 1
ATOM 634 N N . ALA A 1 86 ? -8.737 7.992 13.825 1.00 85.94 86 ALA A N 1
ATOM 635 C CA . ALA A 1 86 ? -10.012 7.298 13.977 1.00 85.94 86 ALA A CA 1
ATOM 636 C C . ALA A 1 86 ? -10.571 7.360 15.415 1.00 85.94 86 ALA A C 1
ATOM 638 O O . ALA A 1 86 ? -11.787 7.293 15.588 1.00 85.94 86 ALA A O 1
ATOM 639 N N . PHE A 1 87 ? -9.712 7.529 16.429 1.00 83.50 87 PHE A N 1
ATOM 640 C CA . PHE A 1 87 ? -10.112 7.679 17.837 1.00 83.50 87 PHE A CA 1
ATOM 641 C C . PHE A 1 87 ? -10.267 9.139 18.286 1.00 83.50 87 PHE A C 1
ATOM 643 O O . PHE A 1 87 ? -10.778 9.392 19.378 1.00 83.50 87 PHE A O 1
ATOM 650 N N . THR A 1 88 ? -9.845 10.112 17.473 1.00 79.75 88 THR A N 1
ATOM 651 C CA . THR A 1 88 ? -10.036 11.534 17.788 1.00 79.75 88 THR A CA 1
ATOM 652 C C . THR A 1 88 ? -11.445 12.004 17.400 1.00 79.75 88 THR A C 1
ATOM 654 O O . THR A 1 88 ? -11.914 11.658 16.312 1.00 79.75 88 THR A O 1
ATOM 657 N N . PRO A 1 89 ? -12.134 12.808 18.236 1.00 65.38 89 PRO A N 1
ATOM 658 C CA . PRO A 1 89 ? -13.403 13.420 17.853 1.00 65.38 89 PRO A CA 1
ATOM 659 C C . PRO A 1 89 ? -13.207 14.286 16.605 1.00 65.38 89 PRO A C 1
ATOM 661 O O . PRO A 1 89 ? -12.303 15.121 16.570 1.00 65.38 89 PRO A O 1
ATOM 664 N N . LYS A 1 90 ? -14.046 14.100 15.580 1.00 59.53 90 LYS A N 1
ATOM 665 C CA . LYS A 1 90 ? -14.099 15.054 14.466 1.00 59.53 90 LYS A CA 1
ATOM 666 C C . LYS A 1 90 ? -14.745 16.356 14.971 1.00 59.53 90 LYS A C 1
ATOM 668 O O . LYS A 1 90 ? -15.710 16.247 15.729 1.00 59.53 90 LYS A O 1
ATOM 673 N N . PRO A 1 91 ? -14.209 17.536 14.610 1.00 54.78 91 PRO A N 1
ATOM 674 C CA . PRO A 1 91 ? -14.817 18.821 14.953 1.00 54.78 91 PRO A CA 1
ATOM 675 C C . PRO A 1 91 ? -16.215 18.982 14.347 1.00 54.78 91 PRO A C 1
ATOM 677 O O . PRO A 1 91 ? -16.503 18.317 13.321 1.00 54.78 91 PRO A O 1
#